Protein AF-A0A9E2RLH9-F1 (afdb_monomer_lite)

Structure (mmCIF, N/CA/C/O backbone):
data_AF-A0A9E2RLH9-F1
#
_entry.id   AF-A0A9E2RLH9-F1
#
loop_
_atom_site.group_PDB
_atom_site.id
_atom_site.type_symbol
_atom_site.label_atom_id
_atom_site.label_alt_id
_atom_site.label_comp_id
_atom_site.label_asym_id
_atom_site.label_entity_id
_atom_site.label_seq_id
_atom_site.pdbx_PDB_ins_code
_atom_site.Cartn_x
_atom_site.Cartn_y
_atom_site.Cartn_z
_atom_site.occupancy
_atom_site.B_iso_or_equiv
_atom_site.auth_seq_id
_atom_site.auth_comp_id
_atom_site.auth_asym_id
_atom_site.auth_atom_id
_atom_site.pdbx_PDB_model_num
ATOM 1 N N . MET A 1 1 ? 48.981 -11.254 13.760 1.00 56.69 1 MET A N 1
ATOM 2 C CA . MET A 1 1 ? 47.806 -12.151 13.874 1.00 56.69 1 MET A CA 1
ATOM 3 C C . MET A 1 1 ? 46.612 -11.540 14.638 1.00 56.69 1 MET A C 1
ATOM 5 O O . MET A 1 1 ? 45.770 -12.285 15.105 1.00 56.69 1 MET A O 1
ATOM 9 N N . ALA A 1 2 ? 46.459 -10.208 14.720 1.00 54.19 2 ALA A N 1
ATOM 10 C CA . ALA A 1 2 ? 45.286 -9.577 15.360 1.00 54.19 2 ALA A CA 1
ATOM 11 C C . ALA A 1 2 ? 44.216 -9.089 14.357 1.00 54.19 2 ALA A C 1
ATOM 13 O O . ALA A 1 2 ? 43.063 -8.898 14.722 1.00 54.19 2 ALA A O 1
ATOM 14 N N . VAL A 1 3 ? 44.580 -8.927 13.080 1.00 51.97 3 VAL A N 1
ATOM 15 C CA . VAL A 1 3 ? 43.692 -8.355 12.050 1.00 51.97 3 VAL A CA 1
ATOM 16 C C . VAL A 1 3 ? 42.582 -9.332 11.638 1.00 51.97 3 VAL A C 1
ATOM 18 O O . VAL A 1 3 ? 41.446 -8.921 11.451 1.00 51.97 3 VAL A O 1
ATOM 21 N N . ALA A 1 4 ? 42.876 -10.635 11.577 1.00 54.88 4 ALA A N 1
ATOM 22 C CA . ALA A 1 4 ? 41.902 -11.649 11.166 1.00 54.88 4 ALA A CA 1
ATOM 23 C C . ALA A 1 4 ? 40.791 -11.900 12.206 1.00 54.88 4 ALA A C 1
ATOM 25 O O . ALA A 1 4 ? 39.678 -12.254 11.828 1.00 54.88 4 ALA A O 1
ATOM 26 N N . LEU A 1 5 ? 41.067 -11.693 13.502 1.00 51.97 5 LEU A N 1
ATOM 27 C CA . LEU A 1 5 ? 40.062 -11.861 14.559 1.00 51.97 5 LEU A CA 1
ATOM 28 C C . LEU A 1 5 ? 39.040 -10.712 14.562 1.00 51.97 5 LEU A C 1
ATOM 30 O O . LEU A 1 5 ? 37.864 -10.948 14.810 1.00 51.97 5 LEU A O 1
ATOM 34 N N . LEU A 1 6 ? 39.469 -9.484 14.245 1.00 52.47 6 LEU A N 1
ATOM 35 C CA . LEU A 1 6 ? 38.605 -8.298 14.264 1.00 52.47 6 LEU A CA 1
ATOM 36 C C . LEU A 1 6 ? 37.553 -8.319 13.138 1.00 52.47 6 LEU A C 1
ATOM 38 O O . LEU A 1 6 ? 36.417 -7.896 13.341 1.00 52.47 6 LEU A O 1
ATOM 42 N N . SER A 1 7 ? 37.907 -8.852 11.965 1.00 56.69 7 SER A N 1
ATOM 43 C CA . SER A 1 7 ? 37.005 -8.943 10.808 1.00 56.69 7 SER A CA 1
ATOM 44 C C . SER A 1 7 ? 35.909 -10.005 10.962 1.00 56.69 7 SER A C 1
ATOM 46 O O . SER A 1 7 ? 34.830 -9.845 10.396 1.00 56.69 7 SER A O 1
ATOM 48 N N . LEU A 1 8 ? 36.148 -11.068 11.742 1.00 57.16 8 LEU A N 1
ATOM 49 C CA . LEU A 1 8 ? 35.154 -12.119 11.990 1.00 57.16 8 LEU A CA 1
ATOM 50 C C . LEU A 1 8 ? 34.061 -11.652 12.968 1.00 57.16 8 LEU A C 1
ATOM 52 O O . LEU A 1 8 ? 32.889 -11.966 12.777 1.00 57.16 8 LEU A O 1
ATOM 56 N N . THR A 1 9 ? 34.423 -10.844 13.970 1.00 54.56 9 THR A N 1
ATOM 57 C CA . THR A 1 9 ? 33.467 -10.279 14.936 1.00 54.56 9 THR A CA 1
ATOM 58 C C . THR A 1 9 ? 32.487 -9.308 14.271 1.00 54.56 9 THR A C 1
ATOM 60 O O . THR A 1 9 ? 31.295 -9.358 14.552 1.00 54.56 9 THR A O 1
ATOM 63 N N . GLN A 1 10 ? 32.951 -8.479 13.325 1.00 56.69 10 GLN A N 1
ATOM 64 C CA . GLN A 1 10 ? 32.086 -7.538 12.592 1.00 56.69 10 GLN A CA 1
ATOM 65 C C . GLN A 1 10 ? 31.018 -8.231 11.730 1.00 56.69 10 GLN A C 1
ATOM 67 O O . GLN A 1 10 ? 29.941 -7.676 11.521 1.00 56.69 10 GLN A O 1
ATOM 72 N N . ALA A 1 11 ? 31.295 -9.441 11.235 1.00 59.69 11 ALA A N 1
ATOM 73 C CA . ALA A 1 11 ? 30.331 -10.214 10.455 1.00 59.69 11 ALA A CA 1
ATOM 74 C C . ALA A 1 11 ? 29.204 -10.811 11.321 1.00 59.69 11 ALA A C 1
ATOM 76 O 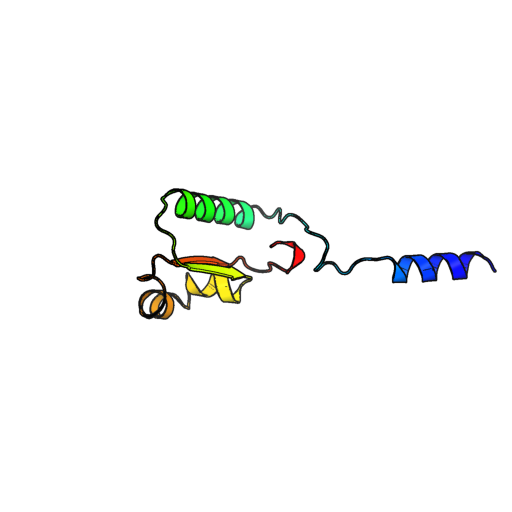O .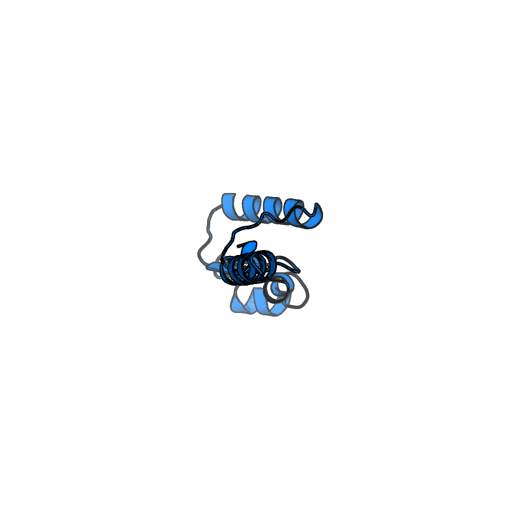 ALA A 1 11 ? 28.088 -10.965 10.831 1.00 59.69 11 ALA A O 1
ATOM 77 N N . LEU A 1 12 ? 29.474 -11.111 12.598 1.00 63.19 12 LEU A N 1
ATOM 78 C CA . LEU A 1 12 ? 28.493 -11.641 13.558 1.00 63.19 12 LEU A CA 1
ATOM 79 C C . LEU A 1 12 ? 27.598 -10.554 14.176 1.00 63.19 12 LEU A C 1
ATOM 81 O O . LEU A 1 12 ? 26.487 -10.857 14.600 1.00 63.19 12 LEU A O 1
ATOM 85 N N . ASP A 1 13 ? 28.056 -9.300 14.198 1.00 71.25 13 ASP A N 1
ATOM 86 C CA . ASP A 1 13 ? 27.339 -8.168 14.809 1.00 71.25 13 ASP A CA 1
ATOM 87 C C . ASP A 1 13 ? 26.379 -7.450 13.836 1.00 71.25 13 ASP A C 1
ATOM 89 O O . ASP A 1 13 ? 25.614 -6.556 14.214 1.00 71.25 13 ASP A O 1
ATOM 93 N N . ARG A 1 14 ? 26.393 -7.824 12.547 1.00 81.56 14 ARG A N 1
ATOM 94 C CA . ARG A 1 14 ? 25.511 -7.228 11.539 1.00 81.56 14 ARG A CA 1
ATOM 95 C C . ARG A 1 14 ? 24.095 -7.777 11.690 1.00 81.56 14 ARG A C 1
ATOM 97 O O . ARG A 1 14 ? 23.813 -8.919 11.335 1.00 81.56 14 ARG A O 1
ATOM 104 N N . LYS A 1 15 ? 23.178 -6.922 12.145 1.00 90.25 15 LYS A N 1
ATOM 105 C CA . LYS A 1 15 ? 21.744 -7.233 12.163 1.00 90.25 15 LYS A CA 1
ATOM 106 C C . LYS A 1 15 ? 21.242 -7.559 10.743 1.00 90.25 15 LYS A C 1
ATOM 108 O O . LYS A 1 15 ? 21.640 -6.867 9.798 1.00 90.25 15 LYS A O 1
ATOM 113 N N . PRO A 1 16 ? 20.376 -8.577 10.570 1.00 93.19 16 PRO A N 1
ATOM 114 C CA . PRO A 1 16 ? 19.751 -8.835 9.277 1.00 93.19 16 PRO A CA 1
ATOM 115 C C . PRO A 1 16 ? 18.915 -7.621 8.855 1.00 93.19 16 PRO A C 1
ATOM 117 O O . PRO A 1 16 ? 18.335 -6.952 9.707 1.00 93.19 16 PRO A O 1
ATOM 120 N N . ALA A 1 17 ? 18.836 -7.344 7.549 1.00 93.56 17 ALA A N 1
ATOM 121 C CA . ALA A 1 17 ? 18.098 -6.183 7.037 1.00 93.56 17 ALA A CA 1
ATOM 122 C C . ALA A 1 17 ? 16.659 -6.150 7.576 1.00 93.56 17 ALA A C 1
ATOM 124 O O . ALA A 1 17 ? 16.229 -5.130 8.093 1.00 93.56 17 ALA A O 1
ATOM 125 N N . ALA A 1 18 ? 16.004 -7.313 7.621 1.00 95.38 18 ALA A N 1
ATOM 126 C CA . ALA A 1 18 ? 14.642 -7.499 8.110 1.00 95.38 18 ALA A CA 1
ATOM 127 C C . ALA A 1 18 ? 14.326 -6.946 9.513 1.00 95.38 18 ALA A C 1
ATOM 129 O O . ALA A 1 18 ? 13.156 -6.762 9.825 1.00 95.38 18 ALA A O 1
ATOM 130 N N . VAL A 1 19 ? 15.327 -6.708 10.372 1.00 95.44 19 VAL A N 1
ATOM 131 C CA . VAL A 1 19 ? 15.117 -6.167 11.733 1.00 95.44 19 VAL A CA 1
ATOM 132 C C . VAL A 1 19 ? 15.615 -4.730 11.896 1.00 95.44 19 VAL A C 1
ATOM 134 O O . VAL A 1 19 ? 15.674 -4.215 13.015 1.00 95.44 19 VAL A O 1
ATOM 137 N N . VAL A 1 20 ? 16.022 -4.087 10.802 1.00 95.69 20 VAL A N 1
ATOM 138 C CA . VAL A 1 20 ? 16.509 -2.707 10.782 1.00 95.69 20 VAL A CA 1
ATOM 139 C C . VAL A 1 20 ? 15.646 -1.906 9.807 1.00 95.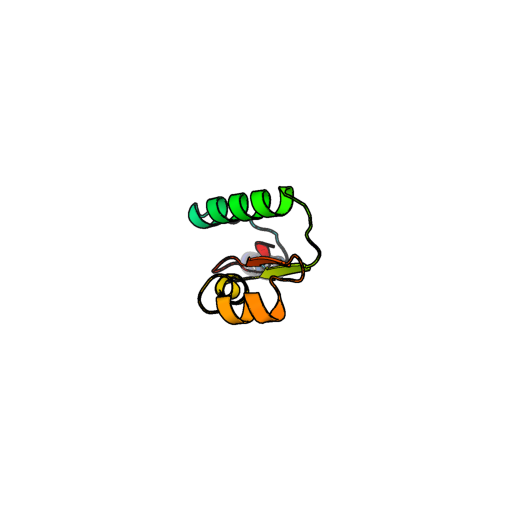69 20 VAL A C 1
ATOM 141 O O . VAL A 1 20 ? 15.883 -1.985 8.601 1.00 95.69 20 VAL A O 1
ATOM 144 N N . PRO A 1 21 ? 14.666 -1.128 10.305 1.00 95.94 21 PRO A N 1
ATOM 145 C CA . PRO A 1 21 ? 13.796 -0.329 9.452 1.00 95.94 21 PRO A CA 1
ATOM 146 C C . PRO A 1 21 ? 14.599 0.588 8.531 1.00 95.94 21 PRO A C 1
ATOM 148 O O . PRO A 1 21 ? 15.518 1.280 8.974 1.00 95.94 21 PRO A O 1
ATOM 151 N N . THR A 1 22 ? 14.253 0.584 7.250 1.00 95.62 22 THR A N 1
ATOM 152 C CA . THR A 1 22 ? 14.920 1.361 6.209 1.00 95.62 22 THR A CA 1
ATOM 153 C C . THR A 1 22 ? 13.860 2.031 5.337 1.00 95.62 22 THR A C 1
ATOM 155 O O . THR A 1 22 ? 13.009 1.337 4.787 1.00 95.62 22 THR A O 1
ATOM 158 N N . PRO A 1 23 ? 13.890 3.365 5.179 1.00 93.31 23 PRO A N 1
ATOM 159 C CA . PRO A 1 23 ? 12.926 4.057 4.335 1.00 93.31 23 PRO A CA 1
ATOM 160 C C . PRO A 1 23 ? 13.048 3.641 2.872 1.00 93.31 23 PRO A C 1
ATOM 162 O O . PRO A 1 23 ? 14.156 3.563 2.335 1.00 93.31 23 PRO A O 1
ATOM 165 N N . GLN A 1 24 ? 11.907 3.483 2.207 1.00 94.94 24 GLN A N 1
ATOM 166 C CA . GLN A 1 24 ? 11.859 3.386 0.758 1.00 94.94 24 GLN A CA 1
ATOM 167 C C . GLN A 1 24 ? 11.781 4.793 0.146 1.00 94.94 24 GLN A C 1
ATOM 169 O O . GLN A 1 24 ? 10.999 5.633 0.589 1.00 94.94 24 GLN A O 1
ATOM 174 N N . THR A 1 25 ? 12.631 5.080 -0.842 1.00 95.50 25 THR A N 1
ATOM 175 C CA . THR A 1 25 ? 12.846 6.458 -1.345 1.00 95.50 25 THR A CA 1
ATOM 176 C C . THR A 1 25 ? 12.535 6.637 -2.829 1.00 95.50 25 THR A C 1
ATOM 178 O O . THR A 1 25 ? 12.693 7.729 -3.376 1.00 95.50 25 THR A O 1
ATOM 181 N N . GLU A 1 26 ? 12.069 5.579 -3.494 1.00 97.31 26 GLU A N 1
ATOM 182 C CA . GLU A 1 26 ? 11.669 5.646 -4.896 1.00 97.31 26 GLU A CA 1
ATOM 183 C C . GLU A 1 26 ? 10.431 6.538 -5.078 1.00 97.31 26 GLU A C 1
ATOM 185 O O . GLU A 1 26 ? 9.449 6.439 -4.342 1.00 97.31 26 GLU A O 1
ATOM 190 N N . SER A 1 27 ? 10.449 7.403 -6.095 1.00 97.94 27 SER A N 1
ATOM 191 C CA . SER A 1 27 ? 9.404 8.417 -6.301 1.00 97.94 27 SER A CA 1
ATOM 192 C C . SER A 1 27 ? 8.009 7.821 -6.505 1.00 97.94 27 SER A C 1
ATOM 194 O O . SER A 1 27 ? 7.027 8.355 -5.987 1.00 97.94 27 SER A O 1
ATOM 196 N N . TRP A 1 28 ? 7.909 6.700 -7.227 1.00 96.31 28 TRP A N 1
ATOM 197 C CA . TRP A 1 28 ? 6.645 5.986 -7.417 1.00 96.31 28 TRP A CA 1
ATOM 198 C C . TRP A 1 28 ? 6.118 5.417 -6.094 1.00 96.31 28 TRP A C 1
ATOM 200 O O . TRP A 1 28 ? 4.907 5.430 -5.866 1.00 96.31 28 TRP A O 1
ATOM 210 N N . TRP A 1 29 ? 7.019 4.959 -5.215 1.00 97.12 29 TRP A N 1
ATOM 211 C CA . TRP A 1 29 ? 6.660 4.413 -3.911 1.00 97.12 29 TRP A CA 1
ATOM 212 C C . TRP A 1 29 ? 6.100 5.527 -3.037 1.00 97.12 29 TRP A C 1
ATOM 214 O O . TRP A 1 29 ? 4.993 5.394 -2.524 1.00 97.12 29 TRP A O 1
ATOM 224 N N . THR A 1 30 ? 6.789 6.672 -2.957 1.00 97.00 30 THR A N 1
ATOM 225 C CA . THR A 1 30 ? 6.319 7.837 -2.192 1.00 97.00 30 THR A CA 1
ATOM 226 C C . THR A 1 30 ? 4.971 8.340 -2.706 1.00 97.00 30 THR A C 1
ATOM 228 O O . THR A 1 30 ? 4.072 8.612 -1.914 1.00 97.00 30 THR A O 1
ATOM 231 N N . ALA A 1 31 ? 4.782 8.413 -4.027 1.00 97.50 31 ALA A N 1
ATOM 232 C CA . ALA A 1 31 ? 3.507 8.827 -4.610 1.00 97.50 31 ALA A CA 1
ATOM 233 C C . ALA A 1 31 ? 2.359 7.876 -4.229 1.00 97.50 31 ALA A C 1
ATOM 235 O O . ALA A 1 31 ? 1.284 8.327 -3.830 1.00 97.50 31 ALA A O 1
ATOM 236 N N . ARG A 1 32 ? 2.587 6.560 -4.303 1.00 96.38 32 ARG A N 1
ATOM 237 C CA . ARG A 1 32 ? 1.611 5.553 -3.867 1.00 96.38 32 ARG A CA 1
ATOM 238 C C . ARG A 1 32 ? 1.367 5.612 -2.358 1.00 96.38 32 ARG A C 1
ATOM 240 O O . ARG A 1 32 ? 0.226 5.468 -1.924 1.00 96.38 32 ARG A O 1
ATOM 247 N N . HIS A 1 33 ? 2.410 5.852 -1.566 1.00 96.50 33 HIS A N 1
ATOM 248 C CA . HIS A 1 33 ? 2.313 5.978 -0.115 1.00 96.50 33 HIS A CA 1
ATOM 249 C C . HIS A 1 33 ? 1.397 7.143 0.265 1.00 96.50 33 HIS A C 1
ATOM 251 O O . HIS A 1 33 ? 0.470 6.968 1.052 1.00 96.50 33 HIS A O 1
ATOM 257 N N . GLU A 1 34 ? 1.555 8.301 -0.378 1.00 97.62 34 GLU A N 1
ATOM 258 C CA . GLU A 1 34 ? 0.661 9.443 -0.169 1.00 97.62 34 GLU A CA 1
ATOM 259 C C . GLU A 1 34 ? -0.785 9.159 -0.605 1.00 97.62 34 GLU A C 1
ATOM 261 O O . GLU A 1 34 ? -1.724 9.552 0.089 1.00 97.62 34 GLU A O 1
ATOM 266 N N . GLN A 1 35 ? -0.998 8.425 -1.704 1.00 97.00 35 GLN A N 1
ATOM 267 C CA . GLN A 1 35 ? -2.343 7.985 -2.109 1.00 97.00 35 GLN A CA 1
ATOM 268 C C . GLN A 1 35 ? -2.984 7.066 -1.059 1.00 97.00 35 GLN A C 1
ATOM 270 O O . GLN A 1 35 ? -4.162 7.223 -0.728 1.00 97.00 35 GLN A O 1
ATOM 275 N N . ALA A 1 36 ? -2.209 6.136 -0.501 1.00 96.12 36 ALA A N 1
ATOM 276 C CA . ALA A 1 36 ? -2.661 5.251 0.562 1.00 96.12 36 ALA A CA 1
ATOM 277 C C . ALA A 1 36 ? -3.002 6.030 1.842 1.00 96.12 36 ALA A C 1
ATOM 279 O O . ALA A 1 36 ? -4.078 5.834 2.411 1.00 96.12 36 ALA A O 1
ATOM 280 N N . LEU A 1 37 ? -2.150 6.977 2.253 1.00 96.62 37 LEU A N 1
ATOM 281 C CA . LEU A 1 37 ? -2.426 7.867 3.382 1.00 96.62 37 LEU A CA 1
ATOM 282 C C . LEU A 1 37 ? -3.681 8.711 3.145 1.00 96.62 37 LEU A C 1
ATOM 284 O O . LEU A 1 37 ? -4.494 8.862 4.055 1.00 96.62 37 LEU A O 1
ATOM 288 N N . ALA A 1 38 ? -3.878 9.236 1.934 1.00 98.06 38 ALA A N 1
ATOM 289 C CA . ALA A 1 38 ? -5.087 9.969 1.577 1.00 98.06 38 ALA A CA 1
ATOM 290 C C . ALA A 1 38 ? -6.342 9.090 1.703 1.00 98.06 38 ALA A C 1
ATOM 292 O O . ALA A 1 38 ? -7.328 9.530 2.294 1.00 98.06 38 ALA A O 1
ATOM 293 N N . ARG A 1 39 ? -6.297 7.833 1.236 1.00 95.56 39 ARG A N 1
ATOM 294 C CA . ARG A 1 39 ? -7.399 6.871 1.408 1.00 95.56 39 ARG A CA 1
ATOM 295 C C . ARG A 1 39 ? -7.659 6.547 2.879 1.00 95.56 39 ARG A C 1
ATOM 297 O O . ARG A 1 39 ? -8.819 6.477 3.273 1.00 95.56 39 ARG A O 1
ATOM 304 N N . ILE A 1 40 ? -6.622 6.362 3.695 1.00 96.88 40 ILE A N 1
ATOM 305 C CA . ILE A 1 40 ? -6.774 6.086 5.134 1.00 96.88 40 ILE A CA 1
ATOM 306 C C . ILE A 1 40 ? -7.383 7.290 5.862 1.00 96.88 40 ILE A C 1
ATOM 308 O O . ILE A 1 40 ? -8.271 7.121 6.694 1.00 96.88 40 ILE A O 1
ATOM 312 N N . ARG A 1 41 ? -6.949 8.513 5.531 1.00 97.75 41 ARG A N 1
ATOM 313 C CA . ARG A 1 41 ? -7.446 9.762 6.138 1.00 97.75 41 ARG A CA 1
ATOM 314 C C . ARG A 1 41 ? -8.934 10.015 5.883 1.00 97.75 41 ARG A C 1
ATOM 316 O O . ARG A 1 41 ? -9.543 10.754 6.648 1.00 97.75 41 ARG A O 1
ATOM 323 N N . GLN A 1 42 ? -9.526 9.399 4.857 1.00 97.19 42 GLN A N 1
ATOM 324 C CA . GLN A 1 42 ? -10.980 9.423 4.640 1.00 97.19 42 GLN A CA 1
ATOM 325 C C . GLN A 1 42 ? -11.756 8.673 5.740 1.00 97.19 42 GLN A C 1
ATOM 327 O O . GLN A 1 42 ? -12.965 8.849 5.851 1.00 97.19 42 GLN A O 1
ATOM 332 N N . GLY A 1 43 ? -11.077 7.877 6.572 1.00 95.31 43 GLY A N 1
ATOM 333 C CA . GLY A 1 43 ? -11.698 7.070 7.615 1.00 95.31 43 GLY A CA 1
ATOM 334 C C . GLY A 1 43 ? -12.321 5.791 7.061 1.00 95.31 43 GLY A C 1
ATOM 335 O O . GLY A 1 43 ? -12.028 5.376 5.936 1.00 95.31 43 GLY A O 1
ATOM 336 N N . GLU A 1 44 ? -13.160 5.156 7.884 1.00 96.31 44 GLU A N 1
ATOM 337 C CA . GLU A 1 44 ? -13.900 3.944 7.514 1.00 96.31 44 GLU A CA 1
ATOM 338 C C . GLU A 1 44 ? -12.975 2.860 6.939 1.00 96.31 44 GLU A C 1
ATOM 340 O O . GLU A 1 44 ? -13.032 2.515 5.757 1.00 96.31 44 GLU A O 1
ATOM 345 N N . VAL A 1 45 ? -12.078 2.365 7.794 1.00 97.50 45 VAL A N 1
ATOM 346 C CA . VAL A 1 45 ? -11.135 1.290 7.474 1.00 97.50 45 VAL A CA 1
ATOM 347 C C . VAL A 1 45 ? -11.246 0.204 8.535 1.00 97.50 45 VAL A C 1
ATOM 349 O O . VAL A 1 45 ? -10.870 0.433 9.682 1.00 97.50 45 VAL A O 1
ATOM 352 N N . ASP A 1 46 ? -11.733 -0.975 8.144 1.00 97.94 46 ASP A N 1
ATOM 353 C CA . ASP A 1 46 ? -11.813 -2.141 9.045 1.00 97.94 46 ASP A CA 1
ATOM 354 C C . ASP A 1 46 ? -10.726 -3.176 8.774 1.00 97.94 46 ASP A C 1
ATOM 356 O O . ASP A 1 46 ? -10.430 -4.010 9.629 1.00 97.94 46 ASP A O 1
ATOM 360 N N . LEU A 1 47 ? -10.162 -3.161 7.565 1.00 97.31 47 LEU A N 1
ATOM 361 C CA . LEU A 1 47 ? -9.224 -4.171 7.105 1.00 97.31 47 LEU A CA 1
ATOM 362 C C . LEU A 1 47 ? -8.056 -3.516 6.368 1.00 97.31 47 LEU A C 1
ATOM 364 O O . LEU A 1 47 ? -8.245 -2.793 5.390 1.00 97.31 47 LEU A O 1
ATOM 368 N N . LEU A 1 48 ? -6.842 -3.814 6.820 1.00 96.94 48 LEU A N 1
ATOM 369 C CA . LEU A 1 48 ? -5.599 -3.433 6.160 1.00 96.94 48 LEU A CA 1
ATOM 370 C C . LEU A 1 48 ? -4.902 -4.687 5.640 1.00 96.94 48 LEU A C 1
ATOM 372 O O . LEU A 1 48 ? -4.692 -5.634 6.396 1.00 96.94 48 LEU A O 1
ATOM 376 N N . LEU A 1 49 ? -4.520 -4.679 4.363 1.00 97.06 49 LEU A N 1
ATOM 377 C CA . LEU A 1 49 ? -3.585 -5.657 3.812 1.00 97.06 49 LEU A CA 1
ATOM 378 C C . LEU A 1 49 ? -2.275 -4.940 3.517 1.00 97.06 49 LEU A C 1
ATOM 380 O O . LEU A 1 49 ? -2.257 -4.041 2.685 1.00 97.06 49 LEU A O 1
ATOM 384 N N . ILE A 1 50 ? -1.200 -5.337 4.191 1.00 97.12 50 ILE A N 1
ATOM 385 C CA . ILE A 1 50 ? 0.139 -4.751 4.056 1.00 97.12 50 ILE A CA 1
ATOM 386 C C . ILE A 1 50 ? 1.056 -5.809 3.454 1.00 97.12 50 ILE A C 1
ATOM 388 O O . ILE A 1 50 ? 0.977 -6.979 3.832 1.00 97.12 50 ILE A O 1
ATOM 392 N N . GLY A 1 51 ? 1.909 -5.422 2.512 1.00 96.88 51 GLY A N 1
ATOM 393 C CA . GLY A 1 51 ? 2.914 -6.335 1.987 1.00 96.88 51 GLY A CA 1
ATOM 394 C C . GLY A 1 51 ? 3.573 -5.845 0.712 1.00 96.88 51 GLY A C 1
ATOM 395 O O . GLY A 1 51 ? 3.607 -4.652 0.421 1.00 96.88 51 GLY A O 1
ATOM 396 N N . ASP A 1 52 ? 4.082 -6.803 -0.044 1.00 97.5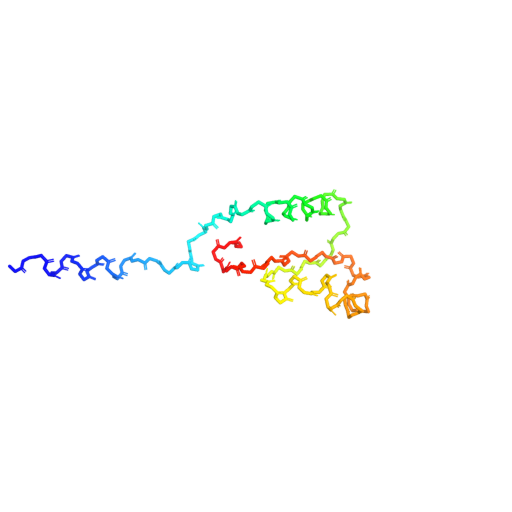6 52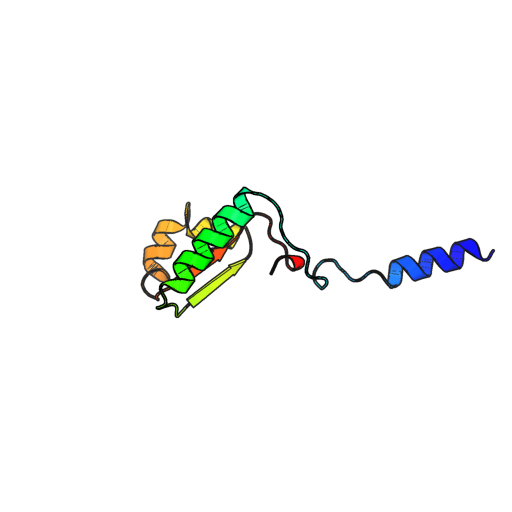 ASP A N 1
ATOM 397 C CA . ASP A 1 52 ? 4.884 -6.569 -1.234 1.00 97.56 52 ASP A CA 1
ATOM 398 C C . ASP A 1 52 ? 4.031 -6.534 -2.521 1.00 97.56 52 ASP A C 1
ATOM 400 O O . ASP A 1 52 ? 2.844 -6.175 -2.517 1.00 97.56 52 ASP A O 1
ATOM 404 N N . SER A 1 53 ? 4.644 -6.927 -3.640 1.00 97.31 53 SER A N 1
ATOM 405 C CA . SER A 1 53 ? 4.008 -7.020 -4.950 1.00 97.31 53 SER A CA 1
ATOM 406 C C . SER A 1 53 ? 2.793 -7.942 -4.992 1.00 97.31 53 SER A C 1
ATOM 408 O O . SER A 1 53 ? 1.849 -7.661 -5.731 1.00 97.31 53 SER A O 1
ATOM 410 N N . ILE A 1 54 ? 2.765 -9.005 -4.185 1.00 97.44 54 ILE A N 1
ATOM 411 C CA . ILE A 1 54 ? 1.617 -9.917 -4.119 1.00 97.44 54 ILE A CA 1
ATOM 412 C C . ILE A 1 54 ? 0.406 -9.166 -3.570 1.00 97.44 54 ILE A C 1
ATOM 414 O O . ILE A 1 54 ? -0.697 -9.265 -4.108 1.00 97.44 54 ILE A O 1
ATOM 418 N N . THR A 1 55 ? 0.617 -8.369 -2.522 1.00 97.75 55 THR A N 1
ATOM 419 C CA . THR A 1 55 ? -0.445 -7.551 -1.942 1.00 97.75 55 THR A CA 1
ATOM 420 C C . THR A 1 55 ? -0.833 -6.418 -2.889 1.00 97.75 55 THR A C 1
ATOM 422 O O . THR A 1 55 ? -2.026 -6.187 -3.091 1.00 97.75 55 THR A O 1
ATOM 425 N N . GLN A 1 56 ? 0.134 -5.751 -3.533 1.00 97.50 56 GLN A N 1
ATOM 426 C CA . GLN A 1 56 ? -0.154 -4.683 -4.495 1.00 97.50 56 GLN A CA 1
ATOM 427 C C . GLN A 1 56 ? -1.047 -5.177 -5.641 1.00 97.50 56 GLN A C 1
ATOM 429 O O . GLN A 1 56 ? -2.005 -4.484 -5.990 1.00 97.50 56 GLN A O 1
ATOM 434 N N . GLY A 1 57 ? -0.796 -6.385 -6.155 1.00 97.75 57 GLY A N 1
ATOM 435 C CA . GLY A 1 57 ? -1.531 -6.979 -7.276 1.00 97.75 57 GLY A CA 1
ATOM 436 C C . GLY A 1 57 ? -3.044 -7.119 -7.062 1.00 97.75 57 GLY A C 1
ATOM 437 O O . GLY A 1 57 ? -3.798 -7.189 -8.031 1.00 97.75 57 GLY A O 1
ATOM 438 N N . TRP A 1 58 ? -3.550 -7.070 -5.821 1.00 97.62 58 TRP A N 1
ATOM 439 C CA . TRP A 1 58 ? -5.002 -7.025 -5.580 1.00 97.62 58 TRP A CA 1
ATOM 440 C C . TRP A 1 58 ? -5.681 -5.752 -6.112 1.00 97.62 58 TRP A C 1
ATOM 442 O O . TRP A 1 58 ? -6.900 -5.745 -6.295 1.00 97.62 58 TRP A O 1
ATOM 452 N N . ALA A 1 59 ? -4.920 -4.680 -6.354 1.00 94.62 59 ALA A N 1
ATOM 453 C CA . ALA A 1 59 ? -5.426 -3.461 -6.980 1.00 94.62 59 ALA A CA 1
ATOM 454 C C . ALA A 1 59 ? -5.590 -3.592 -8.507 1.00 94.62 59 ALA A C 1
ATOM 456 O O . ALA A 1 59 ? -6.421 -2.881 -9.069 1.00 94.62 59 ALA A O 1
ATOM 457 N N . ASP A 1 60 ? -4.864 -4.520 -9.138 1.00 94.62 60 ASP A N 1
ATOM 458 C CA . ASP A 1 60 ? -4.761 -4.653 -10.593 1.00 94.62 60 ASP A CA 1
ATOM 459 C C . ASP A 1 60 ? -5.268 -6.033 -11.053 1.00 94.62 60 ASP A C 1
ATOM 461 O O . ASP A 1 60 ? -6.480 -6.238 -11.167 1.00 94.62 60 ASP A O 1
ATOM 465 N N . GLU A 1 61 ? -4.399 -7.024 -11.271 1.00 96.81 61 GLU A N 1
ATOM 466 C CA . GLU A 1 61 ? -4.800 -8.350 -11.772 1.00 96.81 61 GLU A CA 1
ATOM 467 C C . GLU A 1 61 ? -5.802 -9.053 -10.841 1.00 96.81 61 GLU A C 1
ATOM 469 O O . GLU A 1 61 ? -6.689 -9.788 -11.284 1.00 96.81 61 GLU A O 1
ATOM 474 N N . GLY A 1 62 ? -5.694 -8.798 -9.536 1.00 97.31 62 GLY A N 1
ATOM 475 C CA . GLY A 1 62 ? -6.575 -9.340 -8.509 1.00 97.31 62 GLY A CA 1
ATOM 476 C C . GLY A 1 62 ? -7.870 -8.552 -8.292 1.00 97.31 62 GLY A C 1
ATOM 477 O O . GLY A 1 62 ? -8.651 -8.935 -7.416 1.00 97.31 62 GLY A O 1
ATOM 478 N N . ARG A 1 63 ? -8.143 -7.483 -9.057 1.00 97.19 63 ARG A N 1
ATOM 479 C CA . ARG A 1 63 ? -9.226 -6.520 -8.775 1.00 97.19 63 ARG A CA 1
ATOM 480 C C . ARG A 1 63 ? -10.598 -7.169 -8.602 1.00 97.19 63 ARG A C 1
ATOM 482 O O . ARG A 1 63 ? -11.300 -6.859 -7.641 1.00 97.19 63 ARG A O 1
ATOM 489 N N . ARG A 1 64 ? -10.942 -8.126 -9.471 1.00 98.06 64 ARG A N 1
ATOM 490 C CA . ARG A 1 64 ? -12.218 -8.861 -9.410 1.00 98.06 64 ARG A CA 1
ATOM 491 C C . ARG A 1 64 ? -12.390 -9.608 -8.083 1.00 98.06 64 ARG A C 1
ATOM 493 O O . ARG A 1 64 ? -13.449 -9.538 -7.472 1.00 98.06 64 ARG A O 1
ATOM 500 N N . ILE A 1 65 ? -11.343 -10.297 -7.629 1.00 97.75 65 ILE A N 1
ATOM 501 C CA . ILE A 1 65 ? -11.342 -11.008 -6.342 1.00 97.75 65 ILE A CA 1
ATOM 502 C C . ILE A 1 65 ? -11.336 -10.002 -5.187 1.00 97.75 65 ILE A C 1
ATOM 504 O O . ILE A 1 65 ? -12.032 -10.209 -4.196 1.00 97.75 65 ILE A O 1
ATOM 508 N N . TRP A 1 66 ? -10.618 -8.879 -5.325 1.00 97.81 66 TRP A N 1
ATOM 509 C CA . TRP A 1 66 ? -10.673 -7.794 -4.347 1.00 97.81 66 TRP A CA 1
ATOM 510 C C . TRP A 1 66 ? -12.105 -7.288 -4.156 1.00 97.81 66 TRP A C 1
ATOM 512 O O . TRP A 1 66 ? -12.543 -7.178 -3.018 1.00 97.81 66 TRP A O 1
ATOM 522 N N . ASP A 1 67 ? -12.862 -7.036 -5.228 1.00 97.06 67 ASP A N 1
ATOM 523 C CA . ASP A 1 67 ? -14.265 -6.591 -5.129 1.00 97.06 67 ASP A CA 1
ATOM 524 C C . ASP A 1 67 ? -15.144 -7.632 -4.430 1.00 97.06 67 ASP A C 1
ATOM 526 O O . ASP A 1 67 ? -15.880 -7.312 -3.492 1.00 97.06 67 ASP A O 1
ATOM 530 N N . GLU A 1 68 ? -15.019 -8.885 -4.864 1.00 97.81 68 GLU A N 1
ATOM 531 C CA . GLU A 1 68 ? -15.838 -9.999 -4.391 1.00 97.81 68 GLU A CA 1
ATOM 532 C C . GLU A 1 68 ? -15.604 -10.311 -2.907 1.00 97.81 68 GLU A C 1
ATOM 534 O O . GLU A 1 68 ? -16.568 -10.550 -2.185 1.00 97.81 68 GLU A O 1
ATOM 539 N N . TYR A 1 69 ? -14.356 -10.253 -2.425 1.00 97.19 69 TYR A N 1
ATOM 540 C CA . TYR A 1 69 ? -13.983 -10.753 -1.095 1.00 97.19 69 TYR A CA 1
ATOM 541 C C . TYR A 1 69 ? -13.405 -9.715 -0.136 1.00 97.19 69 TYR A C 1
ATOM 543 O O . TYR A 1 69 ? -13.286 -10.016 1.045 1.00 97.19 69 TYR A O 1
ATOM 551 N N . TYR A 1 70 ? -13.037 -8.504 -0.547 1.00 96.81 70 TYR A N 1
ATOM 552 C CA . TYR A 1 70 ? -12.337 -7.582 0.365 1.00 96.81 70 TYR A CA 1
ATOM 553 C C . TYR A 1 70 ? -12.879 -6.153 0.325 1.00 96.81 70 TYR A C 1
ATOM 555 O O . TYR A 1 70 ? -13.063 -5.555 1.381 1.00 96.81 70 TYR A O 1
ATOM 563 N N . GLY A 1 71 ? -13.217 -5.616 -0.847 1.00 93.56 71 GLY A N 1
ATOM 564 C CA . GLY A 1 71 ? -13.599 -4.213 -1.027 1.00 93.56 71 GLY A CA 1
ATOM 565 C C . GLY A 1 71 ? -14.784 -3.784 -0.160 1.00 93.56 71 GLY A C 1
ATOM 566 O O . GLY A 1 71 ? -14.743 -2.733 0.476 1.00 93.56 71 GLY A O 1
ATOM 567 N N . HIS A 1 72 ? -15.799 -4.643 -0.035 1.00 95.69 72 HIS A N 1
ATOM 568 C CA . HIS A 1 72 ? -16.983 -4.382 0.792 1.00 95.69 72 HIS A CA 1
ATOM 569 C C . HIS A 1 72 ? -16.717 -4.418 2.309 1.00 95.69 72 HIS A C 1
ATOM 571 O O . HIS A 1 72 ? -17.571 -4.005 3.087 1.00 95.69 72 HIS A O 1
ATOM 577 N N . ARG A 1 73 ? -15.536 -4.873 2.748 1.00 96.69 73 ARG A N 1
ATOM 578 C CA . ARG A 1 73 ? -15.101 -4.870 4.157 1.00 96.69 73 ARG A CA 1
ATOM 579 C C . ARG A 1 73 ? -14.407 -3.566 4.547 1.00 96.69 73 ARG A C 1
ATOM 581 O O . ARG A 1 73 ? -13.606 -3.565 5.474 1.00 96.69 73 ARG A O 1
ATOM 588 N N . ARG A 1 74 ? -14.625 -2.479 3.797 1.00 96.62 74 ARG A N 1
ATOM 589 C CA . ARG A 1 74 ? -13.904 -1.212 3.995 1.00 96.62 74 ARG A CA 1
ATOM 590 C C . ARG A 1 74 ? -12.380 -1.421 3.995 1.00 96.62 74 ARG A C 1
ATOM 592 O O . ARG A 1 74 ? -11.653 -0.842 4.801 1.00 96.62 74 ARG A O 1
ATOM 599 N N . ALA A 1 75 ? -11.910 -2.305 3.113 1.00 97.25 75 ALA A N 1
ATOM 600 C CA . ALA A 1 75 ? -10.518 -2.723 3.075 1.00 97.25 75 ALA A CA 1
ATOM 601 C C . ALA A 1 75 ? -9.627 -1.698 2.362 1.00 97.25 75 ALA A C 1
ATOM 603 O O . ALA A 1 75 ? -10.036 -1.082 1.373 1.00 97.25 75 ALA A O 1
ATOM 604 N N . VAL A 1 76 ? -8.385 -1.564 2.826 1.00 97.69 76 VAL A N 1
ATOM 605 C CA . VAL A 1 76 ? -7.338 -0.770 2.176 1.00 97.69 76 VAL A CA 1
ATOM 606 C C . VAL A 1 76 ? -6.135 -1.658 1.876 1.00 97.69 76 VAL A C 1
ATOM 608 O O . VAL A 1 76 ? -5.646 -2.398 2.731 1.00 97.69 76 VAL A O 1
ATOM 611 N N . ASN A 1 77 ? -5.676 -1.579 0.630 1.00 97.44 77 ASN A N 1
ATOM 612 C CA . ASN A 1 77 ? -4.499 -2.275 0.135 1.00 97.44 77 ASN A CA 1
ATOM 613 C C . ASN A 1 77 ? -3.269 -1.367 0.281 1.00 97.44 77 ASN A C 1
ATOM 615 O O . ASN A 1 77 ? -3.158 -0.348 -0.398 1.00 97.44 77 ASN A O 1
ATOM 619 N N . LEU A 1 78 ? -2.362 -1.764 1.166 1.00 97.56 78 LEU A N 1
ATOM 620 C CA . LEU A 1 78 ? -1.064 -1.158 1.452 1.00 97.56 78 LEU A CA 1
ATOM 621 C C . LEU A 1 78 ? 0.072 -2.048 0.928 1.00 97.56 78 LEU A C 1
ATOM 623 O O . LEU A 1 78 ? 1.086 -2.244 1.591 1.00 97.56 78 LEU A O 1
ATOM 627 N N . GLY A 1 79 ? -0.137 -2.651 -0.240 1.00 97.44 79 GLY A N 1
ATOM 628 C CA . GLY A 1 79 ? 0.878 -3.396 -0.964 1.00 97.44 79 GLY A CA 1
ATOM 629 C C . GLY A 1 79 ? 1.757 -2.476 -1.799 1.00 97.44 79 GLY A C 1
ATOM 630 O O . GLY A 1 79 ? 1.229 -1.609 -2.509 1.00 97.44 79 GLY A O 1
ATOM 631 N N . PHE A 1 80 ? 3.066 -2.703 -1.752 1.00 97.75 80 PHE A N 1
ATOM 632 C CA . PHE A 1 80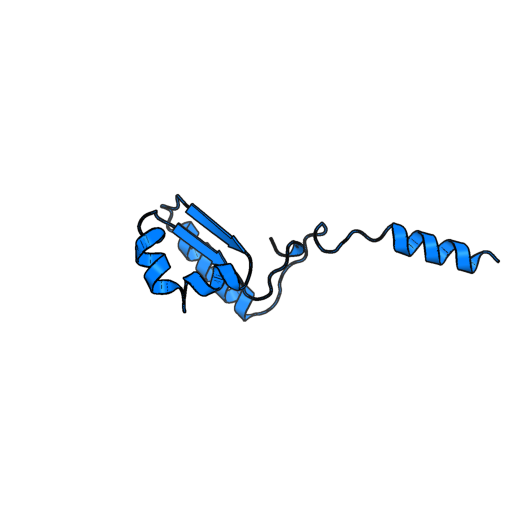 ? 4.077 -1.947 -2.487 1.00 97.75 80 PHE A CA 1
ATOM 633 C C . PHE A 1 80 ? 5.092 -2.900 -3.124 1.00 97.75 80 PHE A C 1
ATOM 635 O O . PHE A 1 80 ? 5.719 -3.720 -2.458 1.00 97.75 80 PHE A O 1
ATOM 642 N N . ASN A 1 81 ? 5.269 -2.806 -4.438 1.00 96.06 81 ASN A N 1
ATOM 643 C CA . ASN A 1 81 ? 6.192 -3.655 -5.178 1.00 96.06 81 ASN A CA 1
ATOM 644 C C . ASN A 1 81 ? 7.612 -3.577 -4.603 1.00 96.06 81 ASN A C 1
ATOM 646 O O . ASN A 1 81 ? 8.121 -2.496 -4.329 1.00 96.06 81 ASN A O 1
ATOM 650 N N . ASN A 1 82 ? 8.274 -4.732 -4.490 1.00 95.56 82 ASN A N 1
ATOM 651 C CA . ASN A 1 82 ? 9.650 -4.844 -3.997 1.00 95.56 82 ASN A CA 1
ATOM 652 C C . ASN A 1 82 ? 9.855 -4.396 -2.535 1.00 95.56 82 ASN A C 1
ATOM 654 O O . ASN A 1 82 ? 11.004 -4.309 -2.086 1.00 95.56 82 ASN A O 1
ATOM 658 N N . ASP A 1 83 ? 8.777 -4.143 -1.781 1.00 97.62 83 ASP A N 1
ATOM 659 C CA . ASP A 1 83 ? 8.915 -3.950 -0.347 1.00 97.62 83 ASP A CA 1
ATOM 660 C C . ASP A 1 83 ? 9.385 -5.227 0.332 1.00 97.62 83 ASP A C 1
ATOM 662 O O . ASP A 1 83 ? 8.962 -6.340 0.022 1.00 97.62 83 ASP A O 1
ATOM 666 N N . ARG A 1 84 ? 10.323 -5.037 1.252 1.00 96.75 84 ARG A N 1
ATOM 667 C CA . ARG A 1 84 ? 10.846 -6.081 2.121 1.00 96.75 84 ARG A CA 1
ATOM 668 C C . ARG A 1 84 ? 10.433 -5.763 3.547 1.00 96.75 84 ARG A C 1
ATOM 670 O O . ARG A 1 84 ? 9.919 -4.688 3.841 1.00 96.75 84 ARG A O 1
ATOM 677 N N . THR A 1 85 ? 10.699 -6.696 4.444 1.00 96.75 85 THR A N 1
ATOM 678 C CA . THR A 1 85 ? 10.396 -6.571 5.874 1.00 96.75 85 THR A CA 1
ATOM 679 C C . THR A 1 85 ? 10.911 -5.280 6.510 1.00 96.75 85 THR A C 1
ATOM 681 O O . THR A 1 85 ? 10.249 -4.741 7.380 1.00 96.75 85 THR A O 1
ATOM 684 N N . GLU A 1 86 ? 12.056 -4.758 6.071 1.00 96.56 86 GLU A N 1
ATOM 685 C CA . GLU A 1 86 ? 12.614 -3.504 6.586 1.00 96.56 86 GLU A CA 1
ATOM 686 C C . GLU A 1 86 ? 11.871 -2.234 6.151 1.00 96.56 86 GLU A C 1
ATOM 688 O O . GLU A 1 86 ? 12.143 -1.173 6.706 1.00 96.56 86 GLU A O 1
ATOM 693 N N . HIS A 1 87 ? 10.989 -2.305 5.153 1.00 96.00 87 HIS A N 1
ATOM 694 C CA . HIS A 1 87 ? 10.234 -1.145 4.668 1.00 96.00 87 HIS A CA 1
ATOM 695 C C . HIS A 1 87 ? 8.872 -0.988 5.366 1.00 96.00 87 HIS A C 1
ATOM 697 O O . HIS A 1 87 ? 8.184 0.005 5.125 1.00 96.00 87 HIS A O 1
ATOM 703 N N . VAL A 1 88 ? 8.484 -1.962 6.201 1.00 89.00 88 VAL A N 1
ATOM 704 C CA . VAL A 1 88 ? 7.188 -2.027 6.898 1.00 89.00 88 VAL A CA 1
ATOM 705 C C . VAL A 1 88 ? 7.301 -1.531 8.334 1.00 89.00 88 VAL A C 1
ATOM 707 O O . VAL A 1 88 ? 8.292 -1.882 9.014 1.00 89.00 88 VAL A O 1
#

pLDDT: mean 90.47, std 14.22, range [51.97, 98.06]

Sequence (88 aa):
MAVALLSLTQALDRKPAAVVPTPQTESWWTARHEQALARIRQGEVDLLLIGDSITQGWADEGRRIWDEYYGHRRAVNLGFNNDRTEHV

Radius of gyration: 18.94 Å; chains: 1; bounding box: 65×22×27 Å

Secondary structure (DSSP, 8-state):
--HHHHHHHHHHS---GGGS------HHHHHHHHHHHHHHHT----EEEEESHHHHGGGTTTHHHHHHHTGGGTEEEEE-TT--GGG-

Foldseek 3Di:
DPPVVVVVVVVVPDDDLLVAADADDDPVLVVVVVVLVVLPVVPQEDEEDAEEPVLVCCVPVVVVVCVVPPVVNNYGGRYYHPDDNNHD